Protein AF-K2FIC7-F1 (afdb_monomer)

Solvent-accessible surface area (backbone atoms only — not comparable to full-atom values): 5007 Å² total; per-residue (Å²): 111,69,69,62,50,52,51,51,52,47,52,54,51,46,53,50,54,36,51,50,34,46,51,49,33,50,52,45,69,73,74,47,66,81,88,55,67,69,45,72,51,50,33,56,50,50,45,52,55,49,51,54,49,50,53,50,28,67,75,67,74,40,72,70,54,57,67,62,47,48,59,53,53,50,51,52,52,52,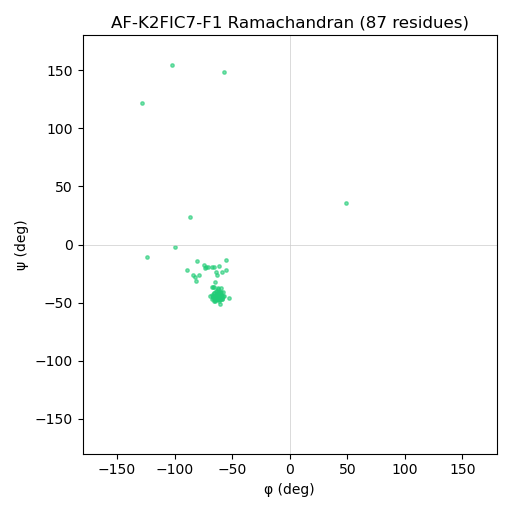54,51,52,53,53,53,50,67,70,76,103

Nearest PDB structures (foldseek):
  8xpq-assembly1_B  TM=3.534E-01  e=8.824E+00  Strongylocentrotus purpuratus

Foldseek 3Di:
DLLVVLVVVLVVVLCVLLVVLVVLLVVCVVQFDPVVVVSVCLSVVSNVLSVVLSVVCNVVVDPVSVVVCVVVSVVSVVVSVVVVVVRVD

pLDDT: mean 73.81, std 8.99, range [48.12, 85.56]

Organism: NCBI:txid1230341

Sequence (89 aa):
MAKKYIHTINIIIGVLAVGFSLFLTWAVSAFAPEENAGVIFIPILVTAVWFIGYMLQIKYNTLKNVLITLPVEAIVIYLIITQISSIIS

Mean predicted aligned error: 8.79 Å

Structure (mmCIF, N/CA/C/O backbone):
data_AF-K2FIC7-F1
#
_entry.id   AF-K2FIC7-F1
#
loop_
_atom_site.group_PDB
_atom_site.id
_atom_site.type_symbol
_atom_site.label_atom_id
_atom_site.label_alt_id
_atom_site.label_comp_id
_atom_site.label_asym_id
_atom_site.label_entity_id
_atom_site.label_seq_id
_atom_site.pdbx_PDB_ins_code
_atom_site.Cartn_x
_atom_site.Cartn_y
_atom_site.Cartn_z
_atom_site.occupancy
_atom_site.B_iso_or_equiv
_atom_site.auth_seq_id
_atom_site.auth_comp_id
_atom_site.auth_asym_id
_atom_site.auth_atom_id
_atom_site.pdbx_PDB_model_num
ATOM 1 N N . MET A 1 1 ? -20.297 -3.127 15.832 1.00 56.59 1 MET A N 1
ATOM 2 C CA . MET A 1 1 ? -20.429 -2.574 14.463 1.00 56.59 1 MET A CA 1
ATOM 3 C C . MET A 1 1 ? -19.144 -1.932 13.943 1.00 56.59 1 MET A C 1
ATOM 5 O O . MET A 1 1 ? -18.702 -2.345 12.880 1.00 56.59 1 MET A O 1
ATOM 9 N N . ALA A 1 2 ? -18.493 -1.025 14.686 1.00 66.81 2 ALA A N 1
ATOM 10 C CA . ALA A 1 2 ? -17.266 -0.342 14.239 1.00 66.81 2 ALA A CA 1
ATOM 11 C C . ALA A 1 2 ? -16.133 -1.286 13.771 1.00 66.81 2 ALA A C 1
ATOM 13 O O . ALA A 1 2 ? -15.610 -1.104 12.680 1.00 66.81 2 ALA A O 1
ATOM 14 N N . LYS A 1 3 ? -15.826 -2.360 14.515 1.00 68.50 3 LYS A N 1
ATOM 15 C CA . LYS A 1 3 ? -14.778 -3.340 14.144 1.00 68.50 3 LYS A CA 1
ATOM 16 C C . LYS A 1 3 ? -15.002 -4.016 12.784 1.00 68.50 3 LYS A C 1
ATOM 18 O O . LYS A 1 3 ? -14.066 -4.180 12.012 1.00 68.50 3 LYS A O 1
ATOM 23 N N . LYS A 1 4 ? -16.252 -4.383 12.473 1.00 77.00 4 LYS A N 1
ATOM 24 C CA . LYS A 1 4 ? -16.618 -5.014 11.192 1.00 77.00 4 LYS A CA 1
ATOM 25 C C . LYS A 1 4 ? -16.443 -4.027 10.029 1.00 77.00 4 LYS A C 1
ATOM 27 O O . LYS A 1 4 ? -15.977 -4.411 8.961 1.00 77.00 4 LYS A O 1
ATOM 32 N N . TYR A 1 5 ? -16.755 -2.753 10.273 1.00 79.06 5 TYR A N 1
ATOM 33 C CA . TYR A 1 5 ? -16.558 -1.660 9.322 1.00 79.06 5 TYR A CA 1
ATOM 34 C C . TYR A 1 5 ? -15.067 -1.380 9.075 1.00 79.06 5 TYR A C 1
ATOM 36 O O . TYR A 1 5 ? -14.647 -1.294 7.928 1.00 79.06 5 TYR A O 1
ATOM 44 N N . ILE A 1 6 ? -14.252 -1.361 10.138 1.00 75.62 6 ILE A N 1
ATOM 45 C CA . ILE A 1 6 ? -12.786 -1.242 10.057 1.00 75.62 6 ILE A CA 1
ATOM 46 C C . ILE A 1 6 ? -12.192 -2.386 9.229 1.00 75.62 6 ILE A C 1
ATOM 48 O O . ILE A 1 6 ? -11.391 -2.131 8.336 1.00 75.62 6 ILE A O 1
ATOM 52 N N . HIS A 1 7 ? -12.598 -3.636 9.469 1.00 81.25 7 HIS A N 1
ATOM 53 C CA . HIS A 1 7 ? -12.129 -4.768 8.663 1.00 81.25 7 HIS A CA 1
ATOM 54 C C . HIS A 1 7 ? -12.514 -4.635 7.190 1.00 81.25 7 HIS A C 1
ATOM 56 O O . HIS A 1 7 ? -11.663 -4.802 6.324 1.00 81.25 7 HIS A O 1
ATOM 62 N N . THR A 1 8 ? -13.772 -4.295 6.911 1.00 82.19 8 THR A N 1
ATOM 63 C CA . THR A 1 8 ? -14.274 -4.187 5.533 1.00 82.19 8 THR A CA 1
ATOM 64 C C . THR A 1 8 ? -13.539 -3.088 4.764 1.00 82.19 8 THR A C 1
ATOM 66 O O . THR A 1 8 ? -13.054 -3.336 3.665 1.00 82.19 8 THR A O 1
ATOM 69 N N . ILE A 1 9 ? -13.385 -1.902 5.362 1.00 81.00 9 ILE A N 1
ATOM 70 C CA . ILE A 1 9 ? -12.659 -0.785 4.744 1.00 81.00 9 ILE A CA 1
ATOM 71 C C . ILE A 1 9 ? -11.196 -1.142 4.509 1.00 81.00 9 ILE A C 1
ATOM 73 O O . ILE A 1 9 ? -10.694 -0.907 3.415 1.00 81.00 9 ILE A O 1
ATOM 77 N N . ASN A 1 10 ? -10.513 -1.731 5.496 1.00 82.19 10 ASN A N 1
ATOM 78 C CA . ASN A 1 10 ? -9.114 -2.101 5.312 1.00 82.19 10 ASN A CA 1
ATOM 79 C C . ASN A 1 10 ? -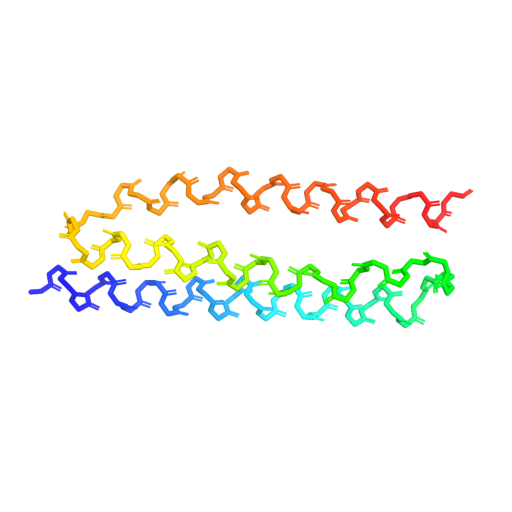8.953 -3.117 4.196 1.00 82.19 10 ASN A C 1
ATOM 81 O O . ASN A 1 10 ? -8.070 -2.929 3.375 1.00 82.19 10 ASN A 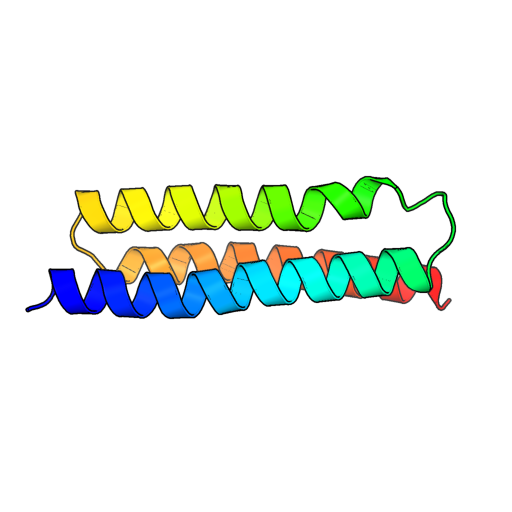O 1
ATOM 85 N N . ILE A 1 11 ? -9.791 -4.154 4.134 1.00 83.00 11 ILE A N 1
ATOM 86 C CA . ILE A 1 11 ? -9.714 -5.154 3.063 1.00 83.00 11 ILE A CA 1
ATOM 87 C C . ILE A 1 11 ? -9.881 -4.483 1.698 1.00 83.00 11 ILE A C 1
ATOM 89 O O . ILE A 1 11 ? -9.082 -4.742 0.807 1.00 83.00 11 ILE A O 1
ATOM 93 N N . ILE A 1 12 ? -10.860 -3.585 1.545 1.00 83.38 12 ILE A N 1
ATOM 94 C CA . ILE A 1 12 ? -11.069 -2.854 0.287 1.00 83.38 12 ILE A CA 1
ATOM 95 C C . ILE A 1 12 ? -9.829 -2.022 -0.065 1.00 83.38 12 ILE A C 1
ATOM 97 O O . ILE A 1 12 ? -9.304 -2.152 -1.167 1.00 83.38 12 ILE A O 1
ATOM 101 N N . ILE A 1 13 ? -9.329 -1.210 0.871 1.00 81.25 13 ILE A N 1
ATOM 102 C CA . ILE A 1 13 ? -8.149 -0.359 0.648 1.00 81.25 13 ILE A CA 1
ATOM 103 C C . ILE A 1 13 ? -6.907 -1.208 0.366 1.00 81.25 13 ILE A C 1
ATOM 105 O O . ILE A 1 13 ? -6.158 -0.901 -0.548 1.00 81.25 13 ILE A O 1
ATOM 109 N N . GLY A 1 14 ? -6.709 -2.300 1.099 1.00 80.19 14 GLY A N 1
ATOM 110 C CA . GLY A 1 14 ? -5.564 -3.192 0.949 1.00 80.19 14 GLY A CA 1
ATOM 111 C C . GLY A 1 14 ? -5.555 -3.903 -0.388 1.00 80.19 14 GLY A C 1
ATOM 112 O O . GLY A 1 14 ? -4.528 -3.932 -1.054 1.00 80.19 14 GLY A O 1
ATOM 113 N N . VAL A 1 15 ? -6.706 -4.418 -0.823 1.00 83.19 15 VAL A N 1
ATOM 114 C CA . VAL A 1 15 ? -6.844 -5.025 -2.152 1.00 83.19 15 VAL A CA 1
ATOM 115 C C . VAL A 1 15 ? -6.559 -3.996 -3.244 1.00 83.19 15 VAL A C 1
ATOM 117 O O . VAL A 1 15 ? -5.843 -4.312 -4.191 1.00 83.19 15 VAL A O 1
ATOM 120 N N . LEU A 1 16 ? -7.063 -2.766 -3.105 1.00 82.06 16 LEU A N 1
ATOM 121 C CA . LEU A 1 16 ? -6.797 -1.696 -4.066 1.00 82.06 16 LEU A CA 1
ATOM 122 C C . LEU A 1 16 ? -5.316 -1.298 -4.085 1.00 82.06 16 LEU A C 1
ATOM 124 O O . LEU A 1 16 ? -4.727 -1.254 -5.158 1.00 82.06 16 LEU A O 1
ATOM 128 N N . ALA A 1 17 ? -4.701 -1.059 -2.927 1.00 80.25 17 ALA A N 1
ATOM 129 C CA . ALA A 1 17 ? -3.308 -0.630 -2.815 1.00 80.25 17 ALA A CA 1
ATOM 130 C C . ALA A 1 17 ? -2.333 -1.713 -3.297 1.00 80.25 17 ALA A C 1
ATOM 132 O O . ALA A 1 17 ? -1.461 -1.446 -4.126 1.00 80.25 17 ALA A O 1
ATOM 133 N N . VAL A 1 18 ? -2.510 -2.956 -2.838 1.00 83.25 18 VAL A N 1
ATOM 134 C CA . VAL A 1 18 ? -1.675 -4.088 -3.260 1.00 83.25 18 VAL A CA 1
ATOM 135 C C . VAL A 1 18 ? -1.906 -4.394 -4.738 1.00 83.25 18 VAL A C 1
ATOM 137 O O . VAL A 1 18 ? -0.938 -4.506 -5.488 1.00 83.25 18 VAL A O 1
ATOM 140 N N . GLY A 1 19 ? -3.161 -4.453 -5.190 1.00 81.19 19 GLY A N 1
ATOM 141 C CA . GLY A 1 19 ? -3.496 -4.694 -6.594 1.00 81.19 19 GLY A CA 1
ATOM 142 C C . GLY A 1 19 ? -2.925 -3.626 -7.528 1.00 81.19 19 GLY A C 1
ATOM 143 O O . GLY A 1 19 ? -2.334 -3.956 -8.553 1.00 81.19 19 GLY A O 1
ATOM 144 N N . PHE A 1 20 ? -3.019 -2.353 -7.141 1.00 82.06 20 PHE A N 1
ATOM 145 C CA . PHE A 1 20 ? -2.435 -1.245 -7.892 1.00 82.06 20 PHE A CA 1
ATOM 146 C C . PHE A 1 20 ? -0.904 -1.305 -7.911 1.00 82.06 20 PHE A C 1
ATOM 148 O O . PHE A 1 20 ? -0.301 -1.122 -8.965 1.00 82.06 20 PHE A O 1
ATOM 155 N N . SER A 1 21 ? -0.265 -1.633 -6.783 1.00 83.38 21 SER A N 1
ATOM 156 C CA . SER A 1 21 ? 1.193 -1.796 -6.731 1.00 83.38 21 SER A CA 1
ATOM 157 C C . SER A 1 21 ? 1.685 -2.933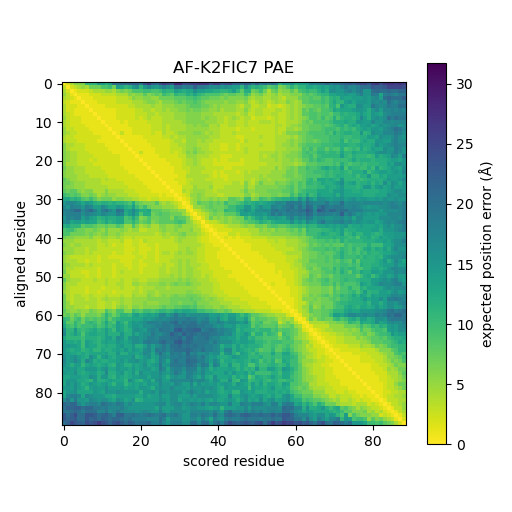 -7.633 1.00 83.38 21 SER A C 1
ATOM 159 O O . SER A 1 21 ? 2.664 -2.758 -8.351 1.00 83.38 21 SER A O 1
ATOM 161 N N . LEU A 1 22 ? 0.971 -4.066 -7.671 1.00 84.31 22 LEU A N 1
ATOM 162 C CA . LEU A 1 22 ? 1.278 -5.192 -8.555 1.00 84.31 22 LEU A CA 1
ATOM 163 C C . LEU A 1 22 ? 1.116 -4.810 -10.026 1.00 84.31 22 LEU A C 1
ATOM 165 O O . LEU A 1 22 ? 1.975 -5.143 -10.839 1.00 84.31 22 LEU A O 1
ATOM 169 N N . PHE A 1 23 ? 0.043 -4.089 -10.361 1.00 84.44 23 PHE A N 1
ATOM 170 C CA . PHE A 1 23 ? -0.180 -3.578 -11.711 1.00 84.44 23 PHE A CA 1
ATOM 171 C C . PHE A 1 23 ? 0.948 -2.639 -12.156 1.00 84.44 23 PHE A C 1
ATOM 173 O O . PHE A 1 23 ? 1.450 -2.766 -13.270 1.00 84.44 23 PHE A O 1
ATOM 180 N N . LEU A 1 24 ? 1.390 -1.737 -11.277 1.00 79.31 24 LEU A N 1
ATOM 181 C CA . LEU A 1 24 ? 2.490 -0.818 -11.564 1.00 79.31 24 LEU A CA 1
ATOM 182 C C . LEU A 1 24 ? 3.823 -1.543 -11.722 1.00 79.31 24 LEU A C 1
ATOM 184 O O . LEU A 1 24 ? 4.541 -1.276 -12.680 1.00 79.31 24 LEU A O 1
ATOM 188 N N . THR A 1 25 ? 4.142 -2.484 -10.834 1.00 83.88 25 THR A N 1
ATOM 189 C CA . THR A 1 25 ? 5.349 -3.302 -10.973 1.00 83.88 25 THR A CA 1
ATOM 190 C C . THR A 1 25 ? 5.335 -4.086 -12.275 1.00 83.88 25 THR A C 1
ATOM 192 O O . THR A 1 25 ? 6.337 -4.081 -12.977 1.00 83.88 25 THR A O 1
ATOM 195 N N . TRP A 1 26 ? 4.206 -4.696 -12.642 1.00 85.56 26 TRP A N 1
ATOM 196 C CA . TRP A 1 26 ? 4.064 -5.360 -13.935 1.00 85.56 26 TRP A CA 1
ATOM 197 C C . TRP A 1 26 ? 4.295 -4.395 -15.104 1.00 85.56 26 TRP A C 1
ATOM 199 O O . TRP A 1 26 ? 5.063 -4.721 -16.003 1.00 85.56 26 TRP A O 1
ATOM 209 N N . ALA A 1 27 ? 3.684 -3.207 -15.079 1.00 77.38 27 ALA A N 1
ATOM 210 C CA . ALA A 1 27 ? 3.844 -2.216 -16.138 1.00 77.38 27 ALA A CA 1
ATOM 211 C C . ALA A 1 27 ? 5.312 -1.780 -16.275 1.00 77.38 27 ALA A C 1
ATOM 213 O O . ALA A 1 27 ? 5.856 -1.765 -17.374 1.00 77.38 27 ALA A O 1
ATOM 214 N N . VAL A 1 28 ? 5.989 -1.496 -15.163 1.00 77.00 28 VAL A N 1
ATOM 215 C CA . VAL A 1 28 ? 7.411 -1.138 -15.187 1.00 77.00 28 VAL A CA 1
ATOM 216 C C . VAL A 1 28 ? 8.259 -2.314 -15.670 1.00 77.00 28 VAL A C 1
ATOM 218 O O . VAL A 1 28 ? 9.088 -2.129 -16.546 1.00 77.00 28 VAL A O 1
ATOM 221 N N . SER A 1 29 ? 8.022 -3.538 -15.196 1.00 78.00 29 SER A N 1
ATOM 222 C CA . SER A 1 29 ? 8.747 -4.720 -15.684 1.00 78.00 29 SER A CA 1
ATOM 223 C C . SER A 1 29 ? 8.497 -5.024 -17.166 1.00 78.00 29 SER A C 1
ATOM 225 O O . SER A 1 29 ? 9.350 -5.628 -17.805 1.00 78.00 29 SER A O 1
ATOM 227 N N . ALA A 1 30 ? 7.348 -4.628 -17.717 1.00 81.56 30 ALA A N 1
ATOM 228 C CA . ALA A 1 30 ? 7.016 -4.831 -19.123 1.00 81.56 30 ALA A CA 1
ATOM 229 C C . ALA A 1 30 ? 7.625 -3.768 -20.055 1.00 81.56 30 ALA A C 1
ATOM 231 O O . ALA A 1 30 ? 7.852 -4.063 -21.227 1.00 81.56 30 ALA A O 1
ATOM 232 N N . PHE A 1 31 ? 7.863 -2.547 -19.561 1.00 78.38 31 PHE A N 1
ATOM 233 C CA . PHE A 1 31 ? 8.227 -1.397 -20.402 1.00 78.38 31 PHE A CA 1
ATOM 234 C C . PHE A 1 31 ? 9.542 -0.698 -20.023 1.00 78.38 31 PHE A C 1
ATOM 236 O O . PHE A 1 31 ? 10.003 0.146 -20.787 1.00 78.38 31 PHE A O 1
ATOM 243 N N . ALA A 1 32 ? 10.150 -1.008 -18.876 1.00 68.94 32 ALA A N 1
ATOM 244 C CA . ALA A 1 32 ? 11.352 -0.336 -18.390 1.00 68.94 32 ALA A CA 1
ATOM 245 C C . ALA A 1 32 ? 12.640 -1.152 -18.609 1.00 68.94 32 ALA A C 1
ATOM 247 O O . ALA A 1 32 ? 12.589 -2.382 -18.637 1.00 68.94 32 ALA A O 1
ATOM 248 N N . PRO A 1 33 ? 13.807 -0.482 -18.701 1.00 70.56 33 PRO A N 1
ATOM 249 C CA . PRO A 1 33 ? 15.112 -1.140 -18.780 1.00 70.56 33 PRO A CA 1
ATOM 250 C C . PRO A 1 33 ? 15.378 -2.075 -17.590 1.00 70.56 33 PRO A C 1
ATOM 252 O O . PRO A 1 33 ? 14.958 -1.781 -16.467 1.00 70.56 33 PRO A O 1
ATOM 255 N N . GLU A 1 34 ? 16.135 -3.158 -17.817 1.00 70.94 34 GLU A N 1
ATOM 256 C CA . GLU A 1 34 ? 16.464 -4.194 -16.812 1.00 70.94 34 GLU A CA 1
ATOM 257 C C . GLU A 1 34 ? 17.122 -3.641 -15.533 1.00 70.94 34 GLU A C 1
ATOM 259 O O . GLU A 1 34 ? 17.027 -4.239 -14.461 1.00 70.94 34 GLU A O 1
ATOM 264 N N . GLU A 1 35 ? 17.728 -2.456 -15.616 1.00 67.81 35 GLU A N 1
ATOM 265 C CA . GLU A 1 35 ? 18.340 -1.730 -14.498 1.00 67.81 35 GLU A CA 1
ATOM 266 C C . GLU A 1 35 ? 17.329 -1.363 -13.389 1.00 67.81 35 GLU A C 1
ATOM 268 O O . GLU A 1 35 ? 17.708 -1.156 -12.236 1.00 67.81 35 GLU A O 1
ATOM 273 N N . ASN A 1 36 ? 16.025 -1.373 -13.694 1.00 66.56 36 ASN A N 1
ATOM 274 C CA . ASN A 1 36 ? 14.944 -1.096 -12.743 1.00 66.56 36 ASN A CA 1
ATOM 275 C C . ASN A 1 36 ? 14.470 -2.327 -11.953 1.00 66.56 36 ASN A C 1
ATOM 277 O O . ASN A 1 36 ? 13.361 -2.342 -11.411 1.00 66.56 36 ASN A O 1
ATOM 281 N N . ALA A 1 37 ? 15.323 -3.345 -11.806 1.00 67.62 37 ALA A N 1
ATOM 282 C CA . ALA A 1 37 ? 15.050 -4.547 -11.015 1.00 67.62 37 ALA A CA 1
ATOM 283 C C . ALA A 1 37 ? 14.659 -4.266 -9.546 1.00 67.62 37 ALA A C 1
ATOM 285 O O . ALA A 1 37 ? 14.143 -5.146 -8.873 1.00 67.62 37 ALA A O 1
ATOM 286 N N . GLY A 1 38 ? 14.844 -3.050 -9.021 1.00 71.06 38 GLY A N 1
ATOM 287 C CA . GLY A 1 38 ? 14.340 -2.665 -7.697 1.00 71.06 38 GLY A CA 1
ATOM 288 C C . GLY A 1 38 ? 12.807 -2.577 -7.595 1.00 71.06 38 GLY A C 1
ATOM 289 O O . GLY A 1 38 ? 12.247 -2.643 -6.501 1.00 71.06 38 GLY A O 1
ATOM 290 N N . VAL A 1 39 ? 12.097 -2.460 -8.719 1.00 73.88 39 VAL A N 1
ATOM 291 C CA . VAL A 1 39 ? 10.652 -2.167 -8.746 1.00 73.88 39 VAL A CA 1
ATOM 292 C C . VAL A 1 39 ? 9.783 -3.368 -8.339 1.00 73.88 39 VAL A C 1
ATOM 294 O O . VAL A 1 39 ? 8.644 -3.198 -7.896 1.00 73.88 39 VAL A O 1
ATOM 297 N N . ILE A 1 40 ? 10.342 -4.582 -8.357 1.00 77.94 40 ILE A N 1
ATOM 298 C CA . ILE A 1 40 ? 9.718 -5.796 -7.797 1.00 77.94 40 ILE A CA 1
ATOM 299 C C . ILE A 1 40 ? 9.525 -5.697 -6.275 1.00 77.94 40 ILE A C 1
ATOM 301 O O . ILE A 1 40 ? 8.630 -6.341 -5.729 1.00 77.94 40 ILE A O 1
ATOM 305 N N . PHE A 1 41 ? 10.301 -4.869 -5.569 1.00 80.12 41 PHE A N 1
ATOM 306 C CA . PHE A 1 41 ? 10.154 -4.717 -4.118 1.00 80.12 41 PHE A CA 1
ATOM 307 C C . PHE A 1 41 ? 9.007 -3.782 -3.712 1.00 80.12 41 PHE A C 1
ATOM 309 O O . PHE A 1 41 ? 8.590 -3.799 -2.552 1.00 80.12 41 PHE A O 1
ATOM 316 N N . ILE A 1 42 ? 8.453 -2.998 -4.643 1.00 80.50 42 ILE A N 1
ATOM 317 C CA . ILE A 1 42 ? 7.389 -2.026 -4.352 1.00 80.50 42 ILE A CA 1
ATOM 318 C C . ILE A 1 42 ? 6.116 -2.696 -3.800 1.00 80.50 42 ILE A C 1
ATOM 320 O O . ILE A 1 42 ? 5.650 -2.264 -2.744 1.00 80.50 42 ILE A O 1
ATOM 324 N N . PRO A 1 43 ? 5.568 -3.774 -4.395 1.00 80.69 43 PRO A N 1
ATOM 325 C CA . PRO A 1 43 ? 4.363 -4.420 -3.877 1.00 80.69 43 PRO A CA 1
ATOM 326 C C . PRO A 1 43 ? 4.584 -5.052 -2.504 1.00 80.69 43 PRO A C 1
ATOM 328 O O . PRO A 1 43 ? 3.683 -5.059 -1.663 1.00 80.69 43 PRO A O 1
ATOM 331 N N . ILE A 1 44 ? 5.802 -5.539 -2.246 1.00 82.88 44 ILE A N 1
ATOM 332 C CA . ILE A 1 44 ? 6.197 -6.103 -0.952 1.00 82.88 44 ILE A CA 1
ATOM 333 C C . ILE A 1 44 ? 6.169 -5.006 0.120 1.00 82.88 44 ILE A C 1
ATOM 335 O O . ILE A 1 44 ? 5.567 -5.193 1.178 1.00 82.88 44 ILE A O 1
ATOM 339 N N . LEU A 1 45 ? 6.755 -3.842 -0.172 1.00 80.62 45 LEU A N 1
ATOM 340 C CA . LEU A 1 45 ? 6.744 -2.678 0.717 1.00 80.62 45 LEU A CA 1
ATOM 341 C C . LEU A 1 45 ? 5.326 -2.163 0.982 1.00 80.62 45 LEU A C 1
ATOM 343 O O . LEU A 1 45 ? 4.965 -1.951 2.139 1.00 80.62 45 LEU A O 1
ATOM 347 N N . VAL A 1 46 ? 4.506 -2.016 -0.062 1.00 81.56 46 VAL A N 1
ATOM 348 C CA . VAL A 1 46 ? 3.105 -1.576 0.064 1.00 81.56 46 VAL A CA 1
ATOM 349 C C . VAL A 1 46 ? 2.313 -2.541 0.945 1.00 81.56 46 VAL A C 1
ATOM 351 O O . VAL A 1 46 ? 1.627 -2.111 1.873 1.00 81.56 46 VAL A O 1
ATOM 354 N N . THR A 1 47 ? 2.469 -3.849 0.726 1.00 83.25 47 THR A N 1
ATOM 355 C CA . THR A 1 47 ? 1.801 -4.879 1.534 1.00 83.25 47 THR A CA 1
ATOM 356 C C . THR A 1 47 ? 2.242 -4.817 2.997 1.00 83.25 47 THR A C 1
ATOM 358 O O . THR A 1 47 ? 1.403 -4.891 3.896 1.00 83.25 47 THR A O 1
ATOM 361 N N . ALA A 1 48 ? 3.541 -4.645 3.255 1.00 81.25 48 ALA A N 1
ATOM 362 C CA . ALA A 1 48 ? 4.079 -4.563 4.610 1.00 81.25 48 ALA A CA 1
ATOM 363 C C . ALA A 1 48 ? 3.556 -3.331 5.365 1.00 81.25 48 ALA A C 1
ATOM 365 O O . ALA A 1 48 ? 3.078 -3.454 6.495 1.00 81.25 48 ALA A O 1
ATOM 366 N N . VAL A 1 49 ? 3.587 -2.154 4.731 1.00 82.31 49 VAL A N 1
ATOM 367 C CA . VAL A 1 49 ? 3.060 -0.909 5.311 1.00 82.31 49 VAL A CA 1
ATOM 368 C C . VAL A 1 49 ? 1.566 -1.036 5.596 1.00 82.31 49 VAL A C 1
ATOM 370 O O . VAL A 1 49 ? 1.121 -0.712 6.702 1.00 82.31 49 VAL A O 1
ATOM 373 N N . TRP A 1 50 ? 0.796 -1.555 4.636 1.00 83.06 50 TRP A N 1
ATOM 374 C CA . TRP A 1 50 ? -0.639 -1.754 4.805 1.00 83.06 50 TRP A CA 1
ATOM 375 C C . TRP A 1 50 ? -0.942 -2.717 5.959 1.00 83.06 50 TRP A C 1
ATOM 377 O O . TRP A 1 50 ? -1.773 -2.414 6.817 1.00 83.06 50 TRP A O 1
ATOM 387 N N . PHE A 1 51 ? -0.227 -3.844 6.040 1.00 83.31 51 PHE A N 1
ATOM 388 C CA . PHE A 1 51 ? -0.427 -4.836 7.094 1.00 83.31 51 PHE A CA 1
ATOM 389 C C . PHE A 1 51 ? -0.141 -4.258 8.486 1.00 83.31 51 PHE A C 1
ATOM 391 O O . PHE A 1 51 ? -0.923 -4.465 9.416 1.00 83.31 51 PHE A O 1
ATOM 398 N N . ILE A 1 52 ? 0.934 -3.476 8.634 1.00 83.62 52 ILE A N 1
ATOM 399 C CA . ILE A 1 52 ? 1.255 -2.785 9.892 1.00 83.62 52 ILE A CA 1
ATOM 400 C C . ILE A 1 52 ? 0.136 -1.803 10.263 1.00 83.62 52 ILE A C 1
ATOM 402 O O . ILE A 1 52 ? -0.349 -1.815 11.400 1.00 83.62 52 ILE A O 1
ATOM 406 N N . GLY A 1 53 ? -0.319 -0.990 9.305 1.00 79.25 53 GLY A N 1
ATOM 407 C CA . GLY A 1 53 ? -1.427 -0.055 9.501 1.00 79.25 53 GLY A CA 1
ATOM 408 C C . GLY A 1 53 ? -2.710 -0.760 9.941 1.00 79.25 53 GLY A C 1
ATOM 409 O O . GLY A 1 53 ? -3.359 -0.341 10.903 1.00 79.25 53 GLY A O 1
ATOM 410 N N . TYR A 1 54 ? -3.040 -1.878 9.300 1.00 81.62 54 TYR A N 1
ATOM 411 C CA . TYR A 1 54 ? -4.200 -2.695 9.630 1.00 81.62 54 TYR A CA 1
ATOM 412 C C . TYR A 1 54 ? -4.120 -3.290 11.044 1.00 81.62 54 TYR A C 1
ATOM 414 O O . TYR A 1 54 ? -5.070 -3.174 11.824 1.00 81.62 54 TYR A O 1
ATOM 422 N N . MET A 1 55 ? -2.971 -3.854 11.428 1.00 82.44 55 MET A N 1
ATOM 423 C CA . MET A 1 55 ? -2.755 -4.402 12.773 1.00 82.44 55 MET A CA 1
ATOM 424 C C . MET A 1 55 ? -2.897 -3.330 13.861 1.00 82.44 55 MET A C 1
ATOM 426 O O . MET A 1 55 ? -3.533 -3.564 14.894 1.00 82.44 55 MET A O 1
ATOM 430 N N . LEU A 1 56 ? -2.375 -2.123 13.618 1.00 78.06 56 LEU A N 1
ATOM 431 C CA . LEU A 1 56 ? -2.553 -0.982 14.519 1.00 78.06 56 LEU A CA 1
ATOM 432 C C . LEU A 1 56 ? -4.029 -0.582 14.636 1.00 78.06 56 LEU A C 1
ATOM 434 O O . LEU A 1 56 ? -4.508 -0.292 15.731 1.00 78.06 56 LEU A O 1
ATOM 438 N N . GLN A 1 57 ? -4.787 -0.603 13.543 1.00 76.06 57 GLN A N 1
ATOM 439 C CA . GLN A 1 57 ? -6.215 -0.283 13.578 1.00 76.06 57 GLN A CA 1
ATOM 440 C C . GLN A 1 57 ? -7.042 -1.314 14.347 1.00 76.06 57 GLN A C 1
ATOM 442 O O . GLN A 1 57 ? -7.956 -0.926 15.075 1.00 76.06 57 GLN A O 1
ATOM 447 N N . ILE A 1 58 ? -6.703 -2.604 14.256 1.00 79.56 58 ILE A N 1
ATOM 448 C CA . ILE A 1 58 ? -7.336 -3.644 15.080 1.00 79.56 58 ILE A CA 1
ATOM 449 C C . ILE A 1 58 ? -7.033 -3.405 16.563 1.00 79.56 58 ILE A C 1
ATOM 451 O O . ILE A 1 58 ? -7.940 -3.509 17.394 1.00 79.56 58 ILE A O 1
ATOM 455 N N . LYS A 1 59 ? -5.777 -3.068 16.892 1.00 80.56 59 LYS A N 1
ATOM 456 C CA . LYS A 1 59 ? -5.319 -2.850 18.272 1.00 80.56 59 LYS A CA 1
ATOM 457 C C . LYS A 1 59 ? -5.960 -1.620 18.919 1.00 80.56 59 LYS A C 1
ATOM 459 O O . LYS A 1 59 ? -6.397 -1.701 20.062 1.00 80.56 59 LYS A O 1
ATOM 464 N N . TYR A 1 60 ? -6.038 -0.502 18.197 1.00 76.12 60 TYR A N 1
ATOM 465 C CA . TYR A 1 60 ? -6.525 0.781 18.726 1.00 76.12 60 TYR A CA 1
ATOM 466 C C . TYR A 1 60 ? -7.986 1.099 18.359 1.00 76.12 60 TYR A C 1
ATOM 468 O O . TYR A 1 60 ? -8.512 2.130 18.778 1.00 76.12 60 TYR A O 1
ATOM 476 N N . ASN A 1 61 ? -8.650 0.234 17.580 1.00 71.31 61 ASN A N 1
ATOM 477 C CA . ASN A 1 61 ? -10.046 0.362 17.137 1.00 71.31 61 ASN A CA 1
ATOM 478 C C . ASN A 1 61 ? -10.384 1.755 16.560 1.00 71.31 61 A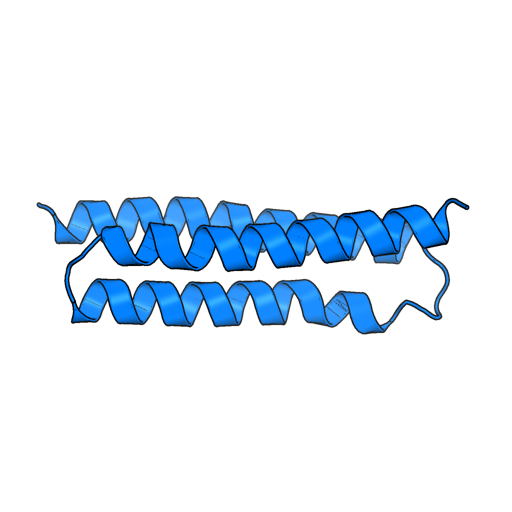SN A C 1
ATOM 480 O O . ASN A 1 61 ? -11.470 2.291 16.779 1.00 71.31 61 ASN A O 1
ATOM 484 N N . THR A 1 62 ? -9.424 2.362 15.858 1.00 69.38 62 THR A N 1
ATOM 485 C CA . THR A 1 62 ? -9.476 3.755 15.399 1.00 69.38 62 THR A CA 1
ATOM 486 C C . THR A 1 62 ? -9.189 3.834 13.905 1.00 69.38 62 THR A C 1
ATOM 488 O O . THR A 1 62 ? -8.108 3.466 13.454 1.00 69.38 62 THR A O 1
ATOM 491 N N . LEU A 1 63 ? -10.143 4.387 13.146 1.00 64.75 63 LEU A N 1
ATOM 492 C CA . LEU A 1 63 ? -10.001 4.661 11.708 1.00 64.75 63 LEU A CA 1
ATOM 493 C C . LEU A 1 63 ? -9.033 5.810 11.405 1.00 64.75 63 LEU A C 1
ATOM 495 O O . LEU A 1 63 ? -8.524 5.895 10.295 1.00 64.75 63 LEU A O 1
ATOM 499 N N . LYS A 1 64 ? -8.734 6.679 12.380 1.00 63.84 64 LYS A N 1
ATOM 500 C CA . LYS A 1 64 ? -7.807 7.809 12.191 1.00 63.84 64 LYS A CA 1
ATOM 501 C C . LYS A 1 64 ? -6.405 7.358 11.764 1.00 63.84 64 LYS A C 1
ATOM 503 O O . LYS A 1 64 ? -5.712 8.116 11.104 1.00 63.84 64 LYS A O 1
ATOM 508 N N . ASN A 1 65 ? -6.019 6.118 12.066 1.00 61.09 65 ASN A N 1
ATOM 509 C CA . ASN A 1 65 ? -4.730 5.569 11.648 1.00 61.09 65 ASN A CA 1
ATOM 510 C C . ASN A 1 65 ? -4.678 5.242 10.139 1.00 61.09 65 ASN A C 1
ATOM 512 O O . ASN A 1 65 ? -3.584 5.219 9.588 1.00 61.09 65 ASN A O 1
ATOM 516 N N . VAL A 1 66 ? -5.822 5.070 9.451 1.00 60.22 66 VAL A N 1
ATOM 517 C CA . VAL A 1 66 ? -5.893 4.981 7.970 1.00 60.22 66 VAL A CA 1
ATOM 518 C C . VAL A 1 66 ? -5.412 6.286 7.332 1.00 60.22 66 VAL A C 1
ATOM 520 O O . VAL A 1 66 ? -4.710 6.286 6.328 1.00 60.22 66 VAL A O 1
ATOM 523 N N . LEU A 1 67 ? -5.742 7.430 7.941 1.00 61.88 67 LEU A N 1
ATOM 524 C CA . LEU A 1 67 ? -5.298 8.732 7.434 1.00 61.88 67 LEU A CA 1
ATOM 525 C C . LEU A 1 67 ? -3.773 8.900 7.522 1.00 61.88 67 LEU A C 1
ATOM 527 O O . LEU A 1 67 ? -3.226 9.734 6.815 1.00 61.88 67 LEU A O 1
ATOM 531 N N . ILE A 1 68 ? -3.090 8.105 8.354 1.00 63.31 68 ILE A N 1
ATOM 532 C CA . ILE A 1 68 ? -1.626 8.120 8.498 1.00 63.31 68 ILE A CA 1
ATOM 533 C C . ILE A 1 68 ? -0.955 7.246 7.425 1.00 63.31 68 ILE A C 1
ATOM 535 O O . ILE A 1 68 ? 0.179 7.523 7.040 1.00 63.31 68 ILE A O 1
ATOM 539 N N . THR A 1 69 ? -1.642 6.227 6.892 1.00 64.25 69 THR A N 1
ATOM 540 C CA . THR A 1 69 ? -1.108 5.403 5.792 1.00 64.25 69 THR A CA 1
ATOM 541 C C . THR A 1 69 ? -1.242 6.089 4.432 1.00 64.25 69 THR A C 1
ATOM 543 O O . THR A 1 69 ? -0.403 5.862 3.568 1.00 64.25 69 THR A O 1
ATOM 546 N N . LEU A 1 70 ? -2.215 6.992 4.262 1.00 64.75 70 LEU A N 1
ATOM 547 C CA . LEU A 1 70 ? -2.412 7.764 3.026 1.00 64.75 70 LEU A CA 1
ATOM 548 C C . LEU A 1 70 ? -1.185 8.600 2.595 1.00 64.75 70 LEU A C 1
ATOM 550 O O . LEU A 1 70 ? -0.833 8.545 1.421 1.00 64.75 70 LEU A O 1
ATOM 554 N N . PRO A 1 71 ? -0.485 9.334 3.486 1.00 65.56 71 PRO A N 1
ATOM 555 C CA . PRO A 1 71 ? 0.776 9.992 3.147 1.00 65.56 71 PRO A CA 1
ATOM 556 C C . PRO A 1 71 ? 1.863 9.023 2.679 1.00 65.56 71 PRO A C 1
ATOM 558 O O . PRO A 1 71 ? 2.618 9.353 1.770 1.00 65.56 71 PRO A O 1
ATOM 561 N N . VAL A 1 72 ? 1.942 7.827 3.272 1.00 66.38 72 VAL A N 1
ATOM 562 C CA . VAL A 1 72 ? 2.932 6.813 2.877 1.00 66.38 72 VAL A CA 1
ATOM 563 C C . VAL A 1 72 ? 2.605 6.270 1.490 1.00 66.38 72 VAL A C 1
ATOM 565 O O . VAL A 1 72 ? 3.487 6.200 0.641 1.00 66.38 72 VAL A O 1
ATOM 568 N N . GLU A 1 73 ? 1.335 5.967 1.224 1.00 63.47 73 GLU A N 1
ATOM 569 C CA . GLU A 1 73 ? 0.870 5.568 -0.107 1.00 63.47 73 GLU A CA 1
ATOM 570 C C . GLU A 1 73 ? 1.092 6.680 -1.143 1.00 63.47 73 GLU A C 1
ATOM 572 O O . GLU A 1 73 ? 1.567 6.399 -2.239 1.00 63.47 73 GLU A O 1
ATOM 577 N N . ALA A 1 74 ? 0.851 7.948 -0.795 1.00 68.06 74 ALA A N 1
ATOM 578 C CA . ALA A 1 74 ? 1.111 9.089 -1.674 1.00 68.06 74 ALA A CA 1
ATOM 579 C C . ALA A 1 74 ? 2.605 9.256 -2.001 1.00 68.06 74 ALA A C 1
ATOM 581 O O . ALA A 1 74 ? 2.951 9.525 -3.150 1.00 68.06 74 ALA A O 1
ATOM 582 N N . ILE A 1 75 ? 3.494 9.054 -1.021 1.00 71.94 75 ILE A N 1
ATOM 583 C CA . ILE A 1 75 ? 4.950 9.064 -1.235 1.00 71.94 75 ILE A CA 1
ATOM 584 C C . ILE A 1 75 ? 5.36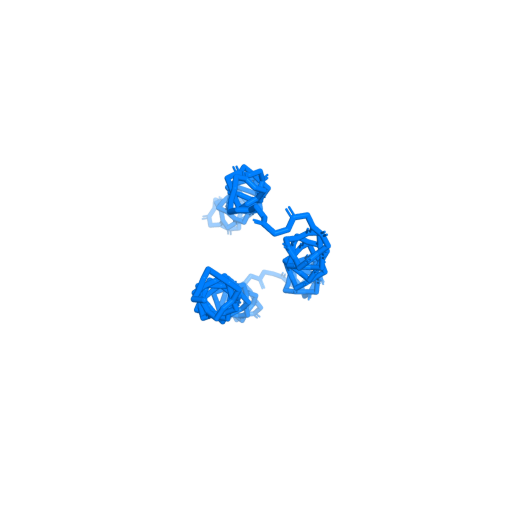2 7.907 -2.149 1.00 71.94 75 ILE A C 1
ATOM 586 O O . ILE A 1 75 ? 6.141 8.113 -3.077 1.00 71.94 75 ILE A O 1
ATOM 590 N N . VAL A 1 76 ? 4.822 6.706 -1.931 1.00 65.44 76 VAL A N 1
ATOM 591 C CA . VAL A 1 76 ? 5.093 5.548 -2.793 1.00 65.44 76 VAL A CA 1
ATOM 592 C C . VAL A 1 76 ? 4.618 5.815 -4.224 1.00 65.44 76 VAL A C 1
ATOM 594 O O . VAL A 1 76 ? 5.376 5.593 -5.162 1.00 65.44 76 VAL A O 1
ATOM 597 N N . ILE A 1 77 ? 3.415 6.365 -4.410 1.00 72.44 77 ILE A N 1
ATOM 598 C CA . ILE A 1 77 ? 2.894 6.749 -5.731 1.00 72.44 77 ILE A CA 1
ATOM 599 C C . ILE A 1 77 ? 3.788 7.809 -6.389 1.00 72.44 77 ILE A C 1
ATOM 601 O O . ILE A 1 77 ? 4.121 7.678 -7.565 1.00 72.44 77 ILE A O 1
ATOM 605 N N . TYR A 1 78 ? 4.222 8.829 -5.646 1.00 72.06 78 TYR A N 1
ATOM 606 C CA . TYR A 1 78 ? 5.133 9.859 -6.150 1.00 72.06 78 TYR A CA 1
ATOM 607 C C . TYR A 1 78 ? 6.475 9.274 -6.618 1.00 72.06 78 TYR A C 1
ATOM 609 O O . TYR A 1 78 ? 6.953 9.617 -7.701 1.00 72.06 78 TYR A O 1
ATOM 617 N N . LEU A 1 79 ? 7.064 8.361 -5.837 1.00 67.00 79 LEU A N 1
ATOM 618 C CA . LEU A 1 79 ? 8.302 7.664 -6.200 1.00 67.00 79 LEU A CA 1
ATOM 619 C C . LEU A 1 79 ? 8.132 6.812 -7.462 1.00 67.00 79 LEU A C 1
ATOM 621 O O . LEU A 1 79 ? 9.028 6.766 -8.299 1.00 67.00 79 LEU A O 1
ATOM 62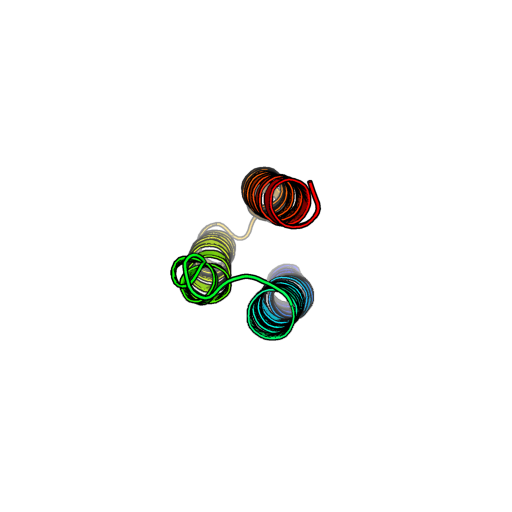5 N N . ILE A 1 80 ? 6.969 6.182 -7.631 1.00 64.50 80 ILE A N 1
ATOM 626 C CA . ILE A 1 80 ? 6.663 5.413 -8.838 1.00 64.50 80 ILE A CA 1
ATOM 627 C C . ILE A 1 80 ? 6.529 6.337 -10.053 1.00 64.50 80 ILE A C 1
ATOM 629 O O . ILE A 1 80 ? 7.127 6.063 -11.088 1.00 64.50 80 ILE A O 1
ATOM 633 N N . ILE A 1 81 ? 5.794 7.448 -9.937 1.00 71.69 81 ILE A N 1
ATOM 634 C CA . ILE A 1 81 ? 5.622 8.410 -11.038 1.00 71.69 81 ILE A CA 1
ATOM 635 C C . ILE A 1 81 ? 6.969 8.997 -11.465 1.00 71.69 81 ILE A C 1
ATOM 637 O O . ILE A 1 81 ? 7.243 9.100 -12.659 1.00 71.69 81 ILE A O 1
ATOM 641 N N . THR A 1 82 ? 7.819 9.375 -10.510 1.00 69.25 82 THR A N 1
ATOM 642 C CA . THR A 1 82 ? 9.144 9.940 -10.806 1.00 69.25 82 THR A CA 1
ATOM 643 C C . THR A 1 82 ? 10.072 8.923 -11.469 1.00 69.25 82 THR A C 1
ATOM 645 O O . THR A 1 82 ? 10.707 9.272 -12.460 1.00 69.25 82 THR A O 1
ATOM 648 N N . GLN A 1 83 ? 10.080 7.666 -11.016 1.00 61.91 83 GLN A N 1
ATOM 649 C CA . GLN A 1 83 ? 10.800 6.568 -11.679 1.00 61.91 83 GLN A CA 1
ATOM 650 C C . GLN A 1 83 ? 10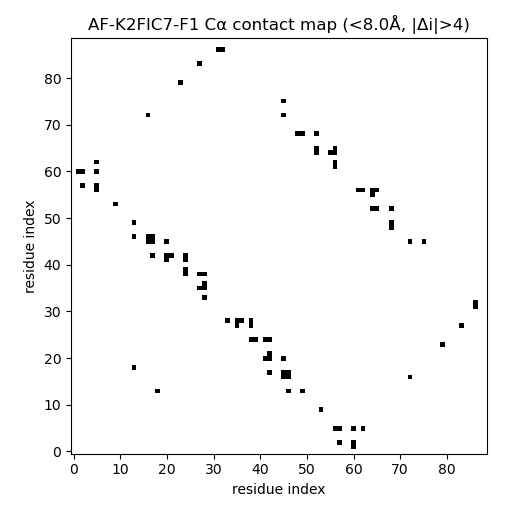.299 6.321 -13.110 1.00 61.91 83 GLN A C 1
ATOM 652 O O . GLN A 1 83 ? 11.088 6.260 -14.047 1.00 61.91 83 GLN A O 1
ATOM 657 N N . ILE A 1 84 ? 8.979 6.254 -13.313 1.00 60.72 84 ILE A N 1
ATOM 658 C CA . ILE A 1 84 ? 8.386 6.118 -14.653 1.00 60.72 84 ILE A CA 1
ATOM 659 C C . ILE A 1 84 ? 8.777 7.306 -15.545 1.00 60.72 84 ILE A C 1
ATOM 661 O O . ILE A 1 84 ? 9.120 7.119 -16.708 1.00 60.72 84 ILE A O 1
ATOM 665 N N . SER A 1 85 ? 8.776 8.525 -15.003 1.00 59.03 85 SER A N 1
ATOM 666 C CA . SER A 1 85 ? 9.136 9.732 -15.758 1.00 59.03 85 SER A CA 1
ATOM 667 C C . SER A 1 85 ? 10.604 9.731 -16.189 1.00 59.03 85 SER A C 1
ATOM 669 O O . SER A 1 85 ? 10.898 10.168 -17.297 1.00 59.03 85 SER A O 1
ATOM 671 N N . SER A 1 86 ? 11.519 9.209 -15.363 1.00 56.22 86 SER A N 1
ATOM 672 C CA . SER A 1 86 ? 12.932 9.080 -15.746 1.00 56.22 86 SER A CA 1
ATOM 673 C C . SER A 1 86 ? 13.196 7.975 -16.767 1.00 56.22 86 SER A C 1
ATOM 675 O O . SER A 1 86 ? 14.243 7.989 -17.392 1.00 56.22 86 SER A O 1
ATOM 677 N N . ILE A 1 87 ? 12.281 7.015 -16.922 1.00 52.41 87 ILE A N 1
ATOM 678 C CA . ILE A 1 87 ? 12.382 5.946 -17.928 1.00 52.41 87 ILE A CA 1
ATOM 679 C C . ILE A 1 87 ? 11.919 6.427 -19.315 1.00 52.41 87 ILE A C 1
ATOM 681 O O . ILE A 1 87 ? 12.386 5.918 -20.328 1.00 52.41 87 ILE A O 1
ATOM 685 N N . ILE A 1 88 ? 10.965 7.364 -19.361 1.00 52.97 88 ILE A N 1
ATOM 686 C CA . ILE A 1 88 ? 10.360 7.874 -20.608 1.00 52.97 88 ILE A CA 1
ATOM 687 C C . ILE A 1 88 ? 11.142 9.079 -21.177 1.00 52.97 88 ILE A C 1
ATOM 689 O O . ILE A 1 88 ? 11.023 9.376 -22.367 1.00 52.97 88 ILE A O 1
ATOM 693 N N . SER A 1 89 ? 11.913 9.774 -20.332 1.00 48.12 89 SER A N 1
ATOM 694 C CA . SER A 1 89 ? 12.858 10.841 -20.705 1.00 48.12 89 SER A CA 1
ATOM 695 C C . SER A 1 89 ? 14.141 10.290 -21.316 1.00 48.12 89 SER A C 1
ATOM 697 O O . SER A 1 89 ? 14.760 11.081 -22.065 1.00 48.12 89 SER A O 1
#

Secondary structure (DSSP, 8-state):
-HHHHHHHHHHHHHHHHHHHHHHHHHHHHHHS-GGGGG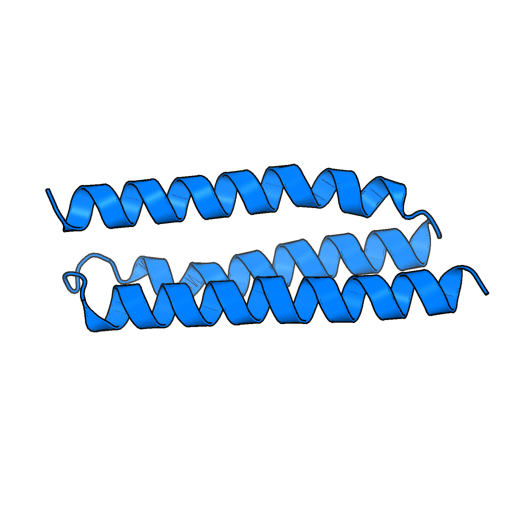GGHHHHHHHHHHHHHHHHHHHHT-GGGHHHHHHHHHHHHHHHHHHHHHHH-

Radius of gyration: 14.9 Å; Cα contacts (8 Å, |Δi|>4): 47; chains: 1; bounding box: 39×17×39 Å